Protein AF-A0A7X9PPZ1-F1 (afdb_monomer)

Radius of gyration: 20.97 Å; Cα contacts (8 Å, |Δi|>4): 62; chains: 1; bounding box: 48×22×48 Å

Nearest PDB structures (foldseek):
  8oue-assembly1_F  TM=3.289E-01  e=1.132E+00  Homo sapiens
  3u28-assembly1_B  TM=3.617E-01  e=1.665E+00  Saccharomyces cerevisiae S288C
  8gld-assembly2_B  TM=3.666E-01  e=5.299E+00  Campylobacter jejuni subsp. jejuni 81-176

Foldseek 3Di:
DPPPQFQWWWWFADPVRDIDIDSDPDDPPTPIDTDGGDPPPPPPPPPPPCPCVVVLVVVCVVVVHDSVVD

Sequence (70 aa):
MIPGVSADIYKYVDEEGVLHLTNVPSIPNAKYILILKEKRVHFHSDIDVNKYDHIIAKAASKYKIDQALI

Solvent-accessible surface area (backbone atoms only — not comparable to full-atom values): 4655 Å² total; per-residue (Å²): 133,81,78,79,88,55,79,30,32,29,33,36,66,53,97,88,68,51,79,45,76,39,63,67,93,76,65,84,89,60,73,66,41,83,76,42,75,60,78,80,76,76,73,63,89,81,65,64,86,64,77,53,49,70,57,36,49,52,50,16,62,74,71,73,46,61,60,94,78,102

pLDDT: mean 85.64, std 13.83, range [38.12, 97.5]

Secondary structure (DSSP, 8-state):
-PPP----EEEEE-TT--EEEESS--STT---EEEEPPP-----TT--TTTTHHHHHHHHHHHT--GGG-

Structure (mmCIF, N/CA/C/O backbone):
data_AF-A0A7X9PPZ1-F1
#
_entry.id   AF-A0A7X9PPZ1-F1
#
loop_
_atom_site.group_PDB
_atom_site.id
_atom_site.type_symbol
_atom_site.label_atom_id
_atom_site.label_alt_id
_atom_site.label_comp_id
_atom_site.label_asym_id
_atom_site.label_entit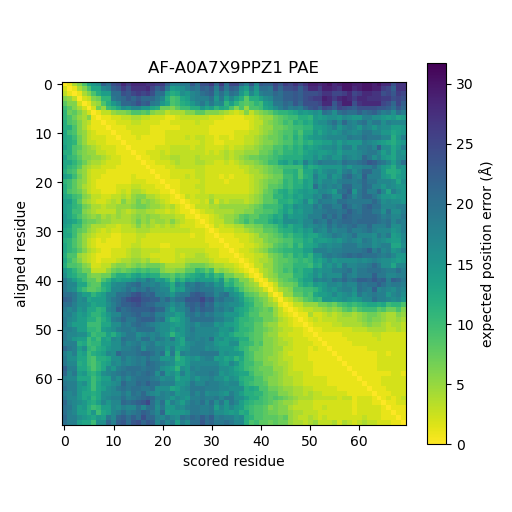y_id
_atom_site.label_seq_id
_atom_site.pdbx_PDB_ins_code
_atom_site.Cartn_x
_atom_site.Cartn_y
_atom_site.Cartn_z
_atom_site.occupancy
_atom_site.B_iso_or_equiv
_atom_site.auth_seq_id
_atom_site.aut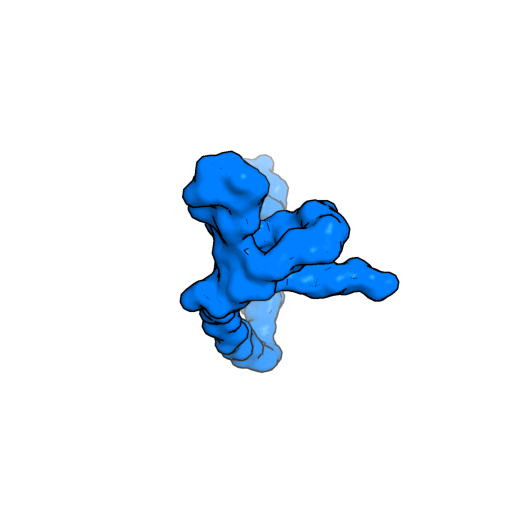h_comp_id
_atom_site.auth_asym_id
_atom_site.auth_atom_id
_atom_site.pdbx_PDB_model_num
ATOM 1 N N . MET A 1 1 ? 4.381 15.629 4.348 1.00 38.12 1 MET A N 1
ATOM 2 C CA . MET A 1 1 ? 4.840 14.237 4.530 1.00 38.12 1 MET A CA 1
ATOM 3 C C . MET A 1 1 ? 3.708 13.341 4.062 1.00 38.12 1 MET A C 1
ATOM 5 O O . MET A 1 1 ? 2.667 13.340 4.700 1.00 38.12 1 MET A O 1
ATOM 9 N N . ILE A 1 2 ? 3.845 12.709 2.895 1.00 40.28 2 ILE A N 1
ATOM 10 C CA . ILE A 1 2 ? 2.836 11.768 2.392 1.00 40.28 2 ILE A CA 1
ATOM 11 C C . ILE A 1 2 ? 2.971 10.514 3.267 1.00 40.28 2 ILE A C 1
ATOM 13 O O . ILE A 1 2 ? 4.080 9.977 3.332 1.00 40.28 2 ILE A O 1
ATOM 17 N N . PRO A 1 3 ? 1.936 10.091 4.011 1.00 47.38 3 PRO A N 1
ATOM 18 C CA . PRO A 1 3 ? 2.015 8.859 4.781 1.00 47.38 3 PRO A CA 1
ATOM 19 C C . PRO A 1 3 ? 2.275 7.726 3.786 1.00 47.38 3 PRO A C 1
ATOM 21 O O . PRO A 1 3 ? 1.545 7.586 2.807 1.00 47.38 3 PRO A O 1
ATOM 24 N N . GLY A 1 4 ? 3.373 6.991 3.981 1.00 53.97 4 GLY A N 1
ATOM 25 C CA . GLY A 1 4 ? 3.731 5.879 3.107 1.00 53.97 4 GLY A CA 1
ATOM 26 C C . GLY A 1 4 ? 2.545 4.929 3.007 1.00 53.97 4 GLY A C 1
ATOM 27 O O . GLY A 1 4 ? 2.027 4.488 4.032 1.00 53.97 4 GLY A O 1
ATOM 28 N N . VAL A 1 5 ? 2.080 4.688 1.781 1.00 55.94 5 VAL A N 1
ATOM 29 C CA . VAL A 1 5 ? 0.961 3.787 1.509 1.00 55.94 5 VAL A CA 1
ATOM 30 C C . VAL A 1 5 ? 1.445 2.378 1.837 1.00 55.94 5 VAL A C 1
ATOM 32 O O . VAL A 1 5 ? 2.179 1.775 1.064 1.00 55.94 5 VAL A O 1
ATOM 35 N N . SER A 1 6 ? 1.118 1.911 3.037 1.00 70.44 6 SER A N 1
ATOM 36 C CA . SER A 1 6 ? 1.376 0.548 3.499 1.00 70.44 6 SER A CA 1
ATOM 37 C C . SER A 1 6 ? 0.249 -0.344 2.987 1.00 70.44 6 SER A C 1
ATOM 39 O O . SER A 1 6 ? -0.915 0.052 3.084 1.00 70.44 6 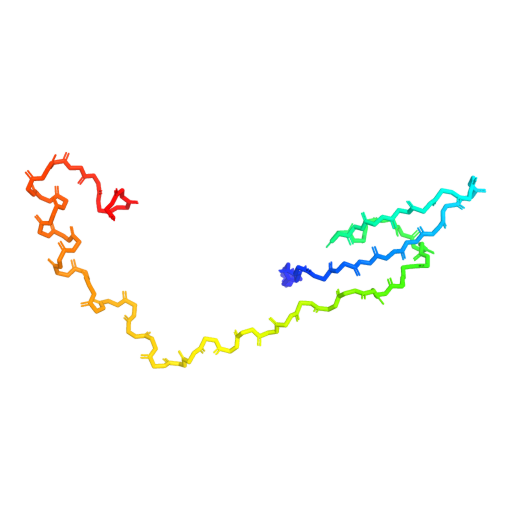SER A O 1
ATOM 41 N N . ALA A 1 7 ? 0.542 -1.542 2.479 1.00 82.81 7 ALA A N 1
ATOM 42 C CA . ALA A 1 7 ? -0.493 -2.509 2.086 1.00 82.81 7 ALA A CA 1
ATOM 43 C C . ALA A 1 7 ? -1.066 -3.285 3.294 1.00 82.81 7 ALA A C 1
ATOM 45 O O . ALA A 1 7 ? -1.468 -4.445 3.183 1.00 82.81 7 ALA A O 1
ATOM 46 N N . ASP A 1 8 ? -1.082 -2.649 4.467 1.00 90.75 8 ASP A N 1
ATOM 47 C CA . ASP A 1 8 ? -1.684 -3.172 5.688 1.00 90.75 8 ASP A CA 1
ATOM 48 C C . ASP A 1 8 ? -3.199 -3.317 5.508 1.00 90.75 8 ASP A C 1
ATOM 50 O O . ASP A 1 8 ? -3.839 -2.464 4.901 1.00 90.75 8 ASP A O 1
ATOM 54 N N . ILE A 1 9 ? -3.794 -4.368 6.074 1.00 92.44 9 ILE A N 1
ATOM 55 C CA . ILE A 1 9 ? -5.246 -4.558 6.086 1.00 92.44 9 ILE A CA 1
ATOM 56 C C . ILE A 1 9 ? -5.772 -4.343 7.498 1.00 92.44 9 ILE A C 1
ATOM 58 O O . ILE A 1 9 ? -5.395 -5.038 8.451 1.00 92.44 9 ILE A O 1
ATOM 62 N N . TYR A 1 10 ? -6.700 -3.404 7.607 1.00 94.12 10 TYR A N 1
ATOM 63 C CA . TYR A 1 10 ? -7.445 -3.090 8.813 1.00 94.12 10 TYR A CA 1
ATOM 64 C C . TYR A 1 10 ? -8.862 -3.631 8.705 1.00 94.12 10 TYR A C 1
ATOM 66 O O . TYR A 1 10 ? -9.428 -3.706 7.615 1.00 94.12 10 TYR A O 1
ATOM 74 N N . LYS A 1 11 ? -9.456 -3.945 9.853 1.00 94.75 11 LYS A N 1
ATOM 75 C CA . LYS A 1 11 ? -10.890 -4.175 9.978 1.00 94.75 11 LYS A CA 1
ATOM 76 C C . LYS A 1 11 ? -11.548 -3.139 10.872 1.00 94.75 11 LYS A C 1
ATOM 78 O O . LYS A 1 11 ? -10.936 -2.713 11.848 1.00 94.75 11 LYS A O 1
ATOM 83 N N . TYR A 1 12 ? -12.803 -2.812 10.609 1.00 94.81 12 TYR A N 1
ATOM 84 C CA . TYR A 1 12 ? -13.686 -2.187 11.593 1.00 94.81 12 TYR A CA 1
ATOM 85 C C . TYR A 1 12 ? -15.107 -2.726 11.415 1.00 94.81 12 TYR A C 1
ATOM 87 O O . TYR A 1 12 ? -15.422 -3.326 10.389 1.00 94.81 12 TYR A O 1
ATOM 95 N N . VAL A 1 13 ? -15.932 -2.564 12.442 1.00 94.94 13 VAL A N 1
ATOM 96 C CA . VAL A 1 13 ? -17.361 -2.881 12.389 1.00 94.94 13 VAL A CA 1
ATOM 97 C C . VAL A 1 13 ? -18.105 -1.560 12.493 1.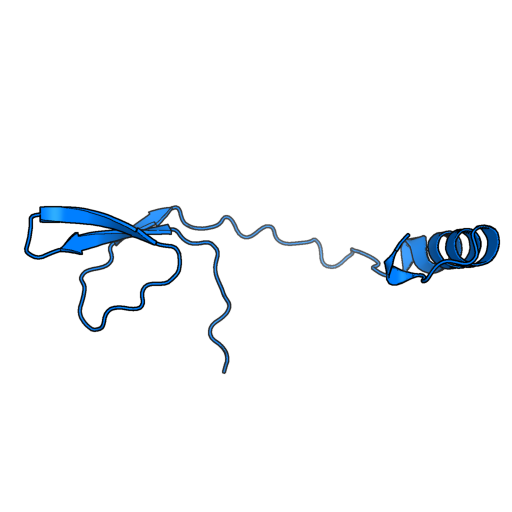00 94.94 13 VAL A C 1
ATOM 99 O O . VAL A 1 13 ? -17.756 -0.745 13.353 1.00 94.94 13 VAL A O 1
ATOM 102 N N . ASP A 1 14 ? -19.045 -1.323 11.588 1.00 92.25 14 ASP A N 1
ATOM 103 C CA . ASP A 1 14 ? -19.862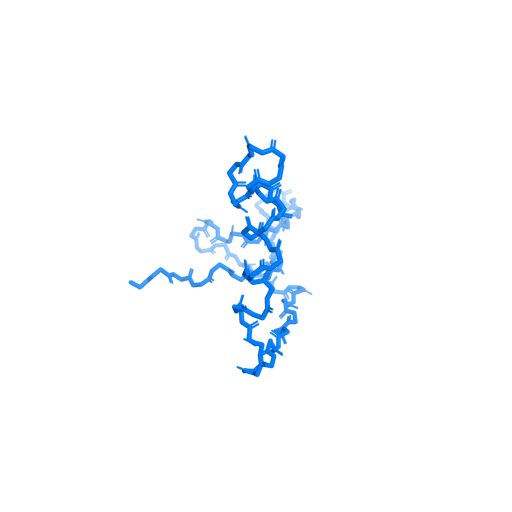 -0.109 11.597 1.00 92.25 14 ASP A CA 1
ATOM 104 C C . ASP A 1 14 ? -21.052 -0.215 12.568 1.00 92.25 14 ASP A C 1
ATOM 106 O O . ASP A 1 14 ? -21.188 -1.178 13.327 1.00 92.25 14 ASP A O 1
ATOM 110 N N . GLU A 1 15 ? -21.900 0.811 12.576 1.00 93.38 15 GLU A N 1
ATOM 111 C CA . GLU A 1 15 ? -23.070 0.894 13.456 1.00 93.38 15 GLU A CA 1
ATOM 112 C C . GLU A 1 15 ? -24.149 -0.150 13.124 1.00 93.38 15 GLU A C 1
ATOM 114 O O . GLU A 1 15 ? -24.913 -0.540 14.006 1.00 93.38 15 GLU A O 1
ATOM 119 N N . GLU A 1 16 ? -24.182 -0.649 11.885 1.00 95.69 16 GLU A N 1
ATOM 120 C CA . GLU A 1 16 ? -25.114 -1.687 11.427 1.00 95.69 16 GLU A CA 1
ATOM 121 C C . GLU A 1 16 ? -24.578 -3.106 11.691 1.00 95.69 16 GLU A C 1
ATOM 123 O O . GLU A 1 16 ? -25.262 -4.101 11.440 1.00 95.69 16 GLU A O 1
ATOM 128 N N . GLY A 1 17 ? -23.362 -3.220 12.233 1.00 94.44 17 GLY A N 1
ATOM 129 C CA . G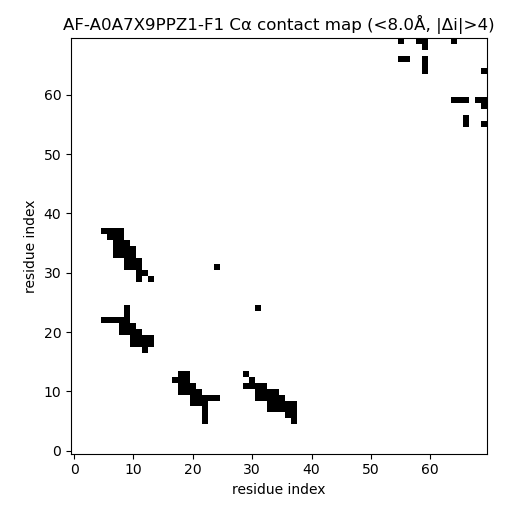LY A 1 17 ? -22.713 -4.497 12.514 1.00 94.44 17 GLY A CA 1
ATOM 130 C C . GLY A 1 17 ? -22.004 -5.110 11.305 1.00 94.44 17 GLY A C 1
ATOM 131 O O . GLY A 1 17 ? -21.592 -6.273 11.370 1.00 94.44 17 GLY A O 1
ATOM 132 N N . VAL A 1 18 ? -21.827 -4.363 10.212 1.00 96.00 18 VAL A N 1
ATOM 133 C CA . VAL A 1 18 ? -21.145 -4.843 9.007 1.00 96.00 18 VAL A CA 1
ATOM 134 C C . VAL A 1 18 ? -19.632 -4.792 9.214 1.00 96.00 18 VAL A C 1
ATOM 136 O O . VAL A 1 18 ? -19.066 -3.791 9.655 1.00 96.00 18 VAL A O 1
ATOM 139 N N . LEU A 1 19 ? -18.956 -5.897 8.889 1.00 94.94 19 LEU A N 1
ATOM 140 C CA . LEU A 1 19 ? -17.499 -5.988 8.912 1.00 94.94 19 LEU A CA 1
ATOM 141 C C . LEU A 1 19 ? -16.911 -5.386 7.636 1.00 94.94 19 LEU A C 1
ATOM 143 O O . LEU A 1 19 ? -17.120 -5.903 6.540 1.00 94.94 19 LEU A O 1
ATOM 147 N N . HIS A 1 20 ? -16.075 -4.371 7.801 1.00 93.50 20 HIS A N 1
ATOM 148 C CA . HIS A 1 20 ? -15.338 -3.734 6.716 1.00 93.50 20 HIS A CA 1
ATOM 149 C C . HIS A 1 20 ? -13.861 -4.090 6.789 1.00 93.50 20 HIS A C 1
ATOM 151 O O . HIS A 1 20 ? -13.261 -4.020 7.863 1.00 93.50 20 HIS A O 1
ATOM 157 N N . LEU A 1 21 ? -13.266 -4.421 5.643 1.00 94.38 21 LEU A N 1
ATOM 158 C CA . LEU A 1 21 ? -11.829 -4.636 5.474 1.00 94.38 21 LEU A CA 1
ATOM 159 C C . LEU A 1 21 ? -11.272 -3.570 4.528 1.00 94.38 21 LEU A C 1
ATOM 161 O O . LEU A 1 21 ? -11.820 -3.374 3.446 1.00 94.38 21 LEU A O 1
ATOM 165 N N . THR A 1 22 ? -10.201 -2.876 4.917 1.00 91.06 22 THR A N 1
ATOM 166 C CA . THR A 1 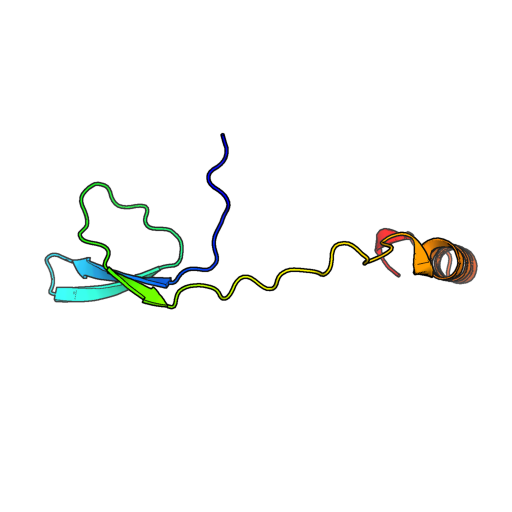22 ? -9.632 -1.783 4.111 1.00 91.06 22 THR A CA 1
ATOM 167 C C . THR A 1 22 ? -8.122 -1.652 4.289 1.00 91.06 22 THR A C 1
ATOM 169 O O . THR A 1 22 ? -7.601 -1.861 5.385 1.00 91.06 22 THR A O 1
ATOM 172 N N . ASN A 1 23 ? -7.427 -1.259 3.221 1.00 90.75 23 ASN A N 1
ATOM 173 C CA . ASN A 1 23 ? -6.038 -0.793 3.262 1.00 90.75 23 ASN A CA 1
ATOM 174 C C . ASN A 1 23 ? -5.916 0.732 3.414 1.00 90.75 23 ASN A C 1
ATOM 176 O O . ASN A 1 23 ? -4.818 1.270 3.520 1.00 90.75 23 ASN A O 1
ATOM 180 N N . VAL A 1 24 ? -7.047 1.437 3.429 1.00 86.81 24 VAL A N 1
ATOM 181 C CA . VAL A 1 24 ? -7.119 2.889 3.574 1.00 86.81 24 VAL A CA 1
ATOM 182 C C . VAL A 1 24 ? -8.125 3.208 4.684 1.00 86.81 24 VAL A C 1
ATOM 184 O O . VAL A 1 24 ? -9.328 3.288 4.419 1.00 86.81 24 VAL A O 1
ATOM 187 N N . PRO A 1 25 ? -7.679 3.351 5.946 1.00 85.12 25 PRO A N 1
ATOM 188 C CA . PRO A 1 25 ? -8.557 3.748 7.041 1.00 85.12 25 PRO A CA 1
ATOM 189 C C . PRO A 1 25 ? -8.922 5.234 6.893 1.00 85.12 25 PRO A C 1
ATOM 191 O O . PRO A 1 25 ? -8.183 6.116 7.324 1.00 85.12 25 PRO A O 1
ATOM 194 N N . SER A 1 26 ? -10.043 5.513 6.227 1.00 85.00 26 SER A N 1
ATOM 195 C CA . SER A 1 26 ? -10.457 6.867 5.827 1.00 85.00 26 SER A CA 1
ATOM 196 C C . SER A 1 26 ? -11.511 7.500 6.739 1.00 85.00 26 SER A C 1
ATOM 198 O O . SER A 1 26 ? -11.668 8.718 6.732 1.00 85.00 26 SER A O 1
ATOM 200 N N . ILE A 1 27 ? -12.225 6.695 7.530 1.00 88.12 27 ILE A N 1
ATOM 201 C CA . ILE A 1 27 ? -13.288 7.176 8.428 1.00 88.12 27 ILE A CA 1
ATOM 202 C C . ILE A 1 27 ? -12.687 7.710 9.736 1.00 88.12 27 ILE A C 1
ATOM 204 O O . ILE A 1 27 ? -12.075 6.934 10.478 1.00 88.12 27 ILE A O 1
ATOM 208 N N . PRO A 1 28 ? -12.885 8.998 10.071 1.00 84.06 28 PRO A N 1
ATOM 209 C CA . PRO A 1 28 ? -12.432 9.555 11.340 1.00 84.06 28 PRO A CA 1
ATOM 210 C C . PRO A 1 28 ? -13.081 8.843 12.533 1.00 84.06 28 PRO A C 1
ATOM 212 O O . PRO A 1 28 ? -14.282 8.595 12.535 1.00 84.06 28 PRO A O 1
ATOM 215 N N . ASN A 1 29 ? -12.296 8.546 13.571 1.00 86.06 29 ASN A N 1
ATOM 216 C CA . ASN A 1 29 ? -12.746 7.937 14.834 1.00 86.06 29 ASN A CA 1
ATOM 217 C C . ASN A 1 29 ? -13.304 6.502 14.749 1.00 86.06 29 ASN A C 1
ATOM 219 O O . ASN A 1 29 ? -13.674 5.941 15.783 1.00 86.06 29 ASN A O 1
ATOM 223 N N . ALA A 1 30 ? -13.325 5.869 13.572 1.00 86.88 30 ALA A N 1
ATOM 224 C CA . ALA A 1 30 ? -13.632 4.447 13.480 1.00 86.88 30 ALA A CA 1
ATOM 225 C C . ALA A 1 30 ? -12.539 3.620 14.180 1.00 86.88 30 ALA A C 1
ATOM 227 O O . ALA A 1 30 ? -11.339 3.894 14.070 1.00 86.88 30 ALA A O 1
ATOM 228 N N . LYS A 1 31 ? -12.956 2.588 14.919 1.00 90.44 31 LYS A N 1
ATOM 229 C CA . LYS A 1 31 ? -12.047 1.701 15.659 1.00 90.44 31 LYS A CA 1
ATOM 230 C C . LYS A 1 31 ? -11.440 0.653 14.728 1.00 90.44 31 LYS A C 1
ATOM 232 O O . LYS A 1 31 ? -11.831 -0.513 14.752 1.00 90.44 31 LYS A O 1
ATOM 237 N N . TYR A 1 32 ? -10.483 1.076 13.909 1.00 91.94 32 TYR A N 1
ATOM 238 C CA . TYR A 1 32 ? -9.719 0.168 13.061 1.00 91.94 32 TYR A CA 1
ATOM 239 C C . TYR A 1 32 ? -8.818 -0.753 13.889 1.00 91.94 32 TYR A C 1
ATOM 241 O O . TYR A 1 32 ? -8.071 -0.310 14.760 1.00 91.94 32 TYR A O 1
ATOM 249 N N . ILE A 1 33 ? -8.850 -2.042 13.568 1.00 94.50 33 ILE A N 1
ATOM 250 C CA . ILE A 1 33 ? -7.982 -3.078 14.126 1.00 94.50 33 ILE A CA 1
ATOM 251 C C . ILE A 1 33 ? -7.132 -3.627 12.983 1.00 94.50 33 ILE A C 1
ATOM 253 O O . ILE A 1 33 ? -7.670 -4.135 12.002 1.00 94.50 33 ILE A O 1
ATOM 257 N N . LEU A 1 34 ? -5.806 -3.547 13.105 1.00 92.69 34 LEU A N 1
ATOM 258 C CA . LEU A 1 34 ? -4.883 -4.161 12.150 1.00 92.69 34 LEU A CA 1
ATOM 259 C C . LEU A 1 34 ? -5.024 -5.687 12.210 1.00 92.69 34 LEU A C 1
ATOM 261 O O . LEU A 1 34 ? -4.880 -6.273 13.284 1.00 92.69 34 LEU A O 1
ATOM 265 N N . ILE A 1 35 ? -5.290 -6.324 11.070 1.00 94.12 35 ILE A N 1
ATOM 266 C CA . ILE A 1 35 ? -5.429 -7.789 10.983 1.00 94.12 35 ILE A CA 1
ATOM 267 C C . ILE A 1 35 ? -4.364 -8.442 10.115 1.00 94.12 35 ILE A C 1
ATOM 269 O O . ILE A 1 35 ? -4.016 -9.597 10.348 1.00 94.12 35 ILE A O 1
ATOM 273 N N . LEU A 1 36 ? -3.824 -7.708 9.146 1.00 91.44 36 LEU A N 1
ATOM 274 C CA . LEU A 1 36 ? -2.713 -8.162 8.331 1.00 91.44 36 LEU A CA 1
ATOM 275 C C . LEU A 1 36 ? -1.741 -7.008 8.184 1.00 91.44 36 LEU A C 1
ATOM 277 O O . LEU A 1 36 ? -2.097 -5.960 7.656 1.00 91.44 36 LEU A O 1
ATOM 281 N N . LYS A 1 37 ? -0.518 -7.213 8.660 1.00 88.62 37 LYS A N 1
ATOM 282 C CA . LYS A 1 37 ? 0.568 -6.270 8.440 1.00 88.62 37 LYS A CA 1
ATOM 283 C C . LYS A 1 37 ? 1.339 -6.690 7.199 1.00 88.62 37 LYS A C 1
ATOM 285 O O . LYS A 1 37 ? 1.739 -7.855 7.107 1.00 88.62 37 LYS A O 1
ATOM 290 N N . GLU A 1 38 ? 1.567 -5.766 6.277 1.00 84.12 38 GLU A N 1
ATOM 291 C CA . GLU A 1 38 ? 2.434 -6.010 5.134 1.00 84.12 38 GLU A CA 1
ATOM 292 C C . GLU A 1 38 ? 3.832 -6.398 5.640 1.00 84.12 38 GLU A C 1
ATOM 294 O O . GLU A 1 38 ? 4.449 -5.715 6.469 1.00 84.12 38 GLU A O 1
ATOM 299 N N . LYS A 1 39 ? 4.347 -7.533 5.155 1.00 81.38 39 LYS A N 1
ATOM 300 C CA . LYS A 1 39 ? 5.739 -7.896 5.411 1.00 81.38 39 LYS A CA 1
ATOM 301 C C . LYS A 1 39 ? 6.613 -6.925 4.640 1.00 81.38 39 LYS A C 1
ATOM 303 O O . LYS A 1 39 ? 6.587 -6.909 3.415 1.00 81.38 39 LYS A O 1
ATOM 308 N N . ARG A 1 40 ? 7.448 -6.176 5.357 1.00 71.50 40 ARG A N 1
ATOM 309 C CA . ARG A 1 40 ? 8.495 -5.389 4.713 1.00 71.50 40 ARG A CA 1
ATOM 310 C C . ARG A 1 40 ? 9.481 -6.346 4.061 1.00 71.50 40 ARG A C 1
ATOM 312 O O . ARG A 1 40 ? 10.290 -6.973 4.743 1.00 71.50 40 ARG A O 1
ATOM 319 N N . VAL A 1 41 ? 9.402 -6.467 2.742 1.00 69.38 41 VAL A N 1
ATOM 320 C CA . VAL A 1 41 ? 10.507 -7.011 1.966 1.00 69.38 41 VAL A CA 1
ATOM 321 C C . VAL A 1 41 ? 11.569 -5.926 1.985 1.00 69.38 41 VAL A C 1
ATOM 323 O O . VAL A 1 41 ? 11.424 -4.881 1.356 1.00 69.38 41 VAL A O 1
ATOM 326 N N . HIS A 1 42 ? 12.615 -6.137 2.779 1.00 65.69 42 HIS A N 1
ATOM 327 C CA . HIS A 1 42 ? 13.827 -5.353 2.638 1.00 65.69 42 HIS A CA 1
ATOM 328 C C . HIS A 1 42 ? 14.414 -5.736 1.282 1.00 65.69 42 HIS A C 1
ATOM 330 O O . HIS A 1 42 ? 15.085 -6.759 1.152 1.00 65.69 42 HIS A O 1
ATOM 336 N N . PHE A 1 43 ? 14.084 -4.962 0.248 1.00 65.06 43 PHE A N 1
ATOM 337 C CA . PHE A 1 43 ? 14.863 -4.977 -0.977 1.00 65.06 43 PHE A CA 1
ATOM 338 C C . PHE A 1 43 ? 16.316 -4.786 -0.548 1.00 65.06 43 PHE A C 1
ATOM 340 O O . PHE A 1 43 ? 16.629 -3.828 0.162 1.00 65.06 43 PHE A O 1
ATOM 347 N N . HIS A 1 44 ? 17.167 -5.763 -0.864 1.00 64.19 44 HIS A N 1
ATOM 348 C CA . HIS A 1 44 ? 18.581 -5.657 -0.544 1.00 64.19 44 HIS A CA 1
ATOM 349 C C . HIS A 1 44 ? 19.080 -4.362 -1.190 1.00 64.19 44 HIS A C 1
ATOM 351 O O . HIS A 1 44 ? 18.750 -4.080 -2.342 1.00 64.19 44 HIS A O 1
ATOM 357 N N . SER A 1 45 ? 19.835 -3.558 -0.444 1.00 65.75 45 SER A N 1
ATOM 358 C CA . SER A 1 45 ? 20.399 -2.290 -0.930 1.00 65.75 45 SER A CA 1
ATOM 359 C C . SER A 1 45 ? 21.256 -2.459 -2.186 1.00 65.75 45 SER A C 1
ATOM 361 O O . SER A 1 45 ? 21.499 -1.495 -2.900 1.00 65.75 45 SER A O 1
ATOM 363 N N . ASP A 1 46 ? 21.680 -3.691 -2.455 1.00 74.62 46 ASP A N 1
ATOM 364 C CA . ASP A 1 46 ? 22.617 -4.058 -3.509 1.00 74.62 46 ASP A CA 1
ATOM 365 C C . ASP A 1 46 ? 21.910 -4.360 -4.844 1.00 74.62 46 ASP A C 1
ATOM 367 O O . ASP A 1 46 ? 22.512 -4.915 -5.766 1.00 74.62 46 ASP A O 1
ATOM 371 N N . ILE A 1 47 ? 20.619 -4.027 -4.967 1.00 77.81 47 ILE A N 1
ATOM 372 C CA . ILE A 1 47 ? 19.923 -4.061 -6.254 1.00 77.81 47 ILE A CA 1
ATOM 373 C C . ILE A 1 47 ? 20.467 -2.921 -7.116 1.00 77.81 47 ILE A C 1
ATOM 375 O O . ILE A 1 47 ? 20.074 -1.764 -6.983 1.00 77.81 47 ILE A O 1
ATOM 379 N N . ASP A 1 48 ? 21.361 -3.272 -8.035 1.00 84.50 48 ASP A N 1
ATOM 380 C CA . ASP A 1 48 ? 21.746 -2.398 -9.135 1.00 84.50 48 ASP A CA 1
ATOM 381 C C . ASP A 1 48 ? 20.571 -2.270 -10.114 1.00 84.50 48 ASP A C 1
ATOM 383 O O . ASP A 1 48 ? 20.317 -3.148 -10.943 1.00 84.50 48 ASP A O 1
ATOM 387 N N . VAL A 1 49 ? 19.840 -1.163 -9.987 1.00 80.56 49 VAL A N 1
ATOM 388 C CA . VAL A 1 49 ? 18.697 -0.826 -10.845 1.00 80.56 49 VAL A CA 1
ATOM 389 C C . VAL A 1 49 ? 19.097 -0.609 -12.305 1.00 80.56 49 VAL A 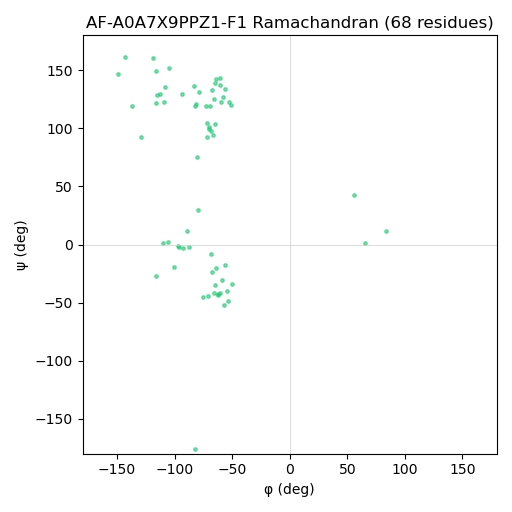C 1
ATOM 391 O O . VAL A 1 49 ? 18.251 -0.770 -13.175 1.00 80.56 49 VAL A O 1
ATOM 394 N N . ASN A 1 50 ? 20.377 -0.332 -12.581 1.00 88.12 50 ASN A N 1
ATOM 395 C CA . ASN A 1 50 ? 20.881 -0.063 -13.929 1.00 88.12 50 ASN A CA 1
ATOM 396 C C . ASN A 1 50 ? 21.501 -1.308 -14.584 1.00 88.12 50 ASN A C 1
ATOM 398 O O . ASN A 1 50 ? 21.951 -1.266 -15.735 1.00 88.12 50 ASN A O 1
ATOM 402 N N . LYS A 1 51 ? 21.530 -2.446 -13.871 1.00 92.00 51 LYS A N 1
ATOM 403 C CA . LYS A 1 51 ? 22.189 -3.691 -14.298 1.00 92.00 51 LYS A CA 1
ATOM 404 C C . LYS A 1 51 ? 21.799 -4.125 -15.712 1.00 92.00 51 LYS A C 1
ATOM 406 O O . LYS A 1 51 ? 22.615 -4.700 -16.435 1.00 92.00 51 LYS A O 1
ATOM 411 N N . TYR A 1 52 ? 20.555 -3.864 -16.109 1.00 92.44 52 TYR A N 1
ATOM 412 C CA . TYR A 1 52 ? 19.993 -4.309 -17.383 1.00 92.44 52 TYR A CA 1
ATOM 413 C C . TYR A 1 52 ? 19.742 -3.181 -18.387 1.00 92.44 52 TYR A C 1
ATOM 415 O O . TYR A 1 52 ? 19.327 -3.483 -19.505 1.00 92.44 52 TYR A O 1
ATOM 423 N N . ASP A 1 53 ? 20.061 -1.925 -18.062 1.00 93.12 53 ASP A N 1
ATOM 424 C CA . ASP A 1 53 ? 19.785 -0.761 -18.921 1.00 93.12 53 ASP A CA 1
ATOM 425 C C . ASP A 1 53 ? 20.354 -0.926 -20.326 1.00 93.12 53 ASP A C 1
ATOM 427 O O . ASP A 1 53 ? 19.709 -0.616 -21.323 1.00 93.12 53 ASP A O 1
ATOM 431 N N . HIS A 1 54 ?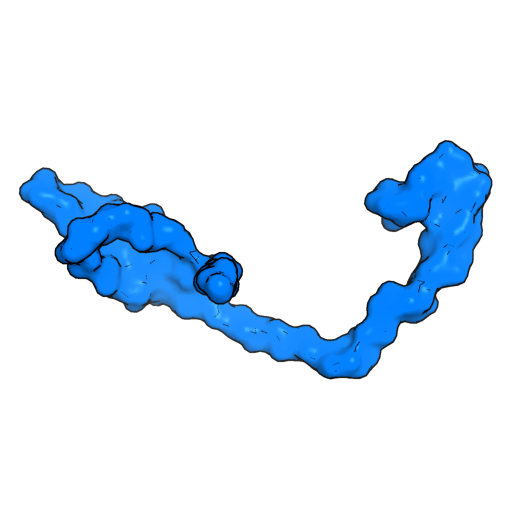 21.557 -1.489 -20.430 1.00 94.75 54 HIS A N 1
ATOM 432 C CA . HIS A 1 54 ? 22.198 -1.744 -21.715 1.00 94.75 54 HIS A CA 1
ATOM 433 C C . HIS A 1 54 ? 21.435 -2.774 -22.571 1.00 94.75 54 HIS A C 1
ATOM 435 O O . HIS A 1 54 ? 21.395 -2.653 -23.798 1.00 94.75 54 HIS A O 1
ATOM 441 N N . ILE A 1 55 ? 20.810 -3.781 -21.947 1.00 95.81 55 ILE A N 1
ATOM 442 C CA . ILE A 1 55 ? 19.984 -4.787 -22.634 1.00 95.81 55 ILE A CA 1
ATOM 443 C C . ILE A 1 55 ? 18.640 -4.170 -23.022 1.00 95.81 55 ILE A C 1
ATOM 445 O O . ILE A 1 55 ? 18.216 -4.321 -24.171 1.00 95.81 55 ILE A O 1
ATOM 449 N N . ILE A 1 56 ? 18.021 -3.435 -22.093 1.00 95.38 56 ILE A N 1
ATOM 450 C CA . ILE A 1 56 ? 16.756 -2.715 -22.278 1.00 95.38 56 ILE A CA 1
ATOM 451 C C . ILE A 1 56 ? 16.880 -1.738 -23.451 1.00 95.38 56 ILE A C 1
ATOM 453 O O . ILE A 1 56 ? 16.120 -1.822 -24.415 1.00 95.38 56 ILE A O 1
ATOM 457 N N . ALA A 1 57 ? 17.914 -0.894 -23.451 1.00 96.19 57 ALA A N 1
ATOM 458 C CA . ALA A 1 57 ? 18.185 0.071 -24.512 1.00 96.19 57 ALA A CA 1
ATOM 459 C C . ALA A 1 57 ? 18.408 -0.601 -25.875 1.00 96.19 57 ALA A C 1
ATOM 461 O O . ALA A 1 57 ? 17.896 -0.136 -26.898 1.00 96.19 57 ALA A O 1
ATOM 462 N N . LYS A 1 58 ? 19.141 -1.721 -25.903 1.00 96.94 58 LYS A N 1
ATOM 463 C CA . LYS A 1 58 ? 19.389 -2.480 -27.135 1.00 96.94 58 LYS A CA 1
ATOM 464 C C . LYS A 1 58 ? 18.104 -3.092 -27.695 1.00 96.94 58 LYS A C 1
ATOM 466 O O . LYS A 1 58 ? 17.900 -3.067 -28.909 1.00 96.94 58 LYS A O 1
ATOM 471 N N . ALA A 1 59 ? 17.244 -3.640 -26.840 1.00 97.00 59 ALA A N 1
ATOM 472 C CA . ALA A 1 59 ? 15.972 -4.225 -27.252 1.00 97.00 59 ALA A CA 1
ATOM 473 C C . ALA A 1 59 ? 14.969 -3.148 -27.701 1.00 97.00 59 ALA A C 1
ATOM 475 O O . ALA A 1 59 ? 14.395 -3.283 -28.783 1.00 97.00 59 ALA A O 1
ATOM 476 N N . ALA A 1 60 ? 14.850 -2.049 -26.951 1.00 97.50 60 ALA A N 1
ATOM 477 C CA . ALA A 1 60 ? 14.049 -0.878 -27.310 1.00 97.50 60 ALA A CA 1
ATOM 478 C C . ALA A 1 60 ? 14.428 -0.349 -28.701 1.00 97.50 60 ALA A C 1
ATOM 480 O O . ALA A 1 60 ? 13.576 -0.198 -29.577 1.00 97.50 60 ALA A O 1
ATOM 481 N N . SER A 1 61 ? 15.733 -0.178 -28.951 1.00 96.50 61 SER A N 1
ATOM 482 C CA . SER A 1 61 ? 16.257 0.245 -30.254 1.00 96.50 61 SER A CA 1
ATOM 483 C C . SER A 1 61 ? 15.945 -0.763 -31.367 1.00 96.50 61 SER A C 1
ATOM 485 O O . SER A 1 61 ? 15.506 -0.370 -32.450 1.00 96.50 61 SER A O 1
ATOM 487 N N . LYS A 1 62 ? 16.107 -2.067 -31.102 1.00 97.50 62 LYS A N 1
ATOM 488 C CA . LYS A 1 62 ? 15.838 -3.134 -32.079 1.00 97.50 62 LYS A CA 1
ATOM 489 C C . LYS A 1 62 ? 14.372 -3.166 -32.520 1.00 97.50 62 LYS A C 1
ATOM 491 O O . LYS A 1 62 ? 14.106 -3.351 -33.706 1.00 97.50 62 LYS A O 1
ATOM 496 N N . TYR A 1 63 ? 13.443 -3.015 -31.579 1.00 96.94 63 TYR A N 1
ATOM 497 C CA . TYR A 1 63 ? 12.004 -3.105 -31.844 1.00 96.94 63 TYR A CA 1
ATOM 498 C C . TYR A 1 63 ? 11.329 -1.745 -32.062 1.00 96.94 63 TYR A C 1
ATOM 500 O O . TYR A 1 63 ? 10.146 -1.713 -32.385 1.00 96.94 63 TYR A O 1
ATOM 508 N N . LYS A 1 64 ? 12.079 -0.638 -31.959 1.00 95.88 64 LYS A N 1
ATOM 509 C CA . LYS A 1 64 ? 11.586 0.743 -32.101 1.00 95.88 64 LYS A CA 1
ATOM 510 C C . LYS A 1 64 ? 10.431 1.062 -31.145 1.00 95.88 64 LYS A C 1
ATOM 512 O O . LYS A 1 64 ? 9.454 1.692 -31.543 1.00 95.88 64 LYS A O 1
ATOM 517 N N . ILE A 1 65 ? 10.554 0.621 -29.897 1.00 96.44 65 ILE A N 1
ATOM 518 C CA . ILE A 1 65 ? 9.600 0.933 -28.828 1.00 96.44 65 ILE A CA 1
ATOM 519 C C . ILE A 1 65 ? 10.293 1.694 -27.702 1.00 96.44 65 ILE A C 1
ATOM 521 O O . ILE A 1 65 ? 11.521 1.692 -27.611 1.00 96.44 65 ILE A O 1
ATOM 525 N N . ASP A 1 66 ? 9.501 2.372 -26.877 1.00 94.62 66 ASP A N 1
ATOM 526 C CA . ASP A 1 66 ? 10.001 3.096 -25.710 1.00 94.62 66 ASP A CA 1
ATOM 527 C C . ASP A 1 66 ? 10.703 2.135 -24.731 1.00 94.62 66 ASP A C 1
ATOM 529 O O . ASP A 1 66 ? 10.267 0.997 -24.554 1.00 94.62 66 ASP A O 1
ATOM 533 N N . GLN A 1 67 ? 11.788 2.588 -24.095 1.00 91.12 67 GLN A N 1
ATOM 534 C CA . GLN A 1 67 ? 12.514 1.801 -23.092 1.00 91.12 67 GLN A CA 1
ATOM 535 C C . GLN A 1 67 ? 11.624 1.410 -21.909 1.00 91.12 67 GLN A C 1
ATOM 537 O O . GLN A 1 67 ? 11.811 0.331 -21.361 1.00 91.12 67 GLN A O 1
ATOM 542 N N . ALA A 1 68 ? 10.631 2.232 -21.556 1.00 92.50 68 ALA A N 1
ATOM 543 C CA . ALA A 1 68 ? 9.671 1.939 -20.493 1.00 92.50 68 ALA A CA 1
ATOM 544 C C . ALA A 1 68 ? 8.704 0.782 -20.826 1.00 92.50 68 ALA A C 1
ATOM 546 O O . ALA A 1 68 ? 7.927 0.370 -19.966 1.00 92.50 68 ALA A O 1
ATOM 547 N N . LEU A 1 69 ? 8.714 0.284 -22.069 1.00 90.69 69 LEU A N 1
ATOM 548 C CA . LEU A 1 69 ? 7.864 -0.812 -22.551 1.00 90.69 69 LEU A CA 1
ATOM 549 C C . LEU A 1 69 ? 8.620 -2.141 -22.729 1.00 90.69 69 LEU A C 1
ATOM 551 O O . LEU A 1 69 ? 8.029 -3.108 -23.214 1.00 90.69 69 LEU A O 1
ATOM 555 N N . ILE A 1 70 ? 9.911 -2.176 -22.391 1.00 85.88 70 ILE A N 1
ATOM 556 C CA . ILE A 1 70 ? 10.782 -3.361 -22.429 1.00 85.88 70 ILE A CA 1
ATOM 557 C C . ILE A 1 70 ? 10.947 -3.908 -21.013 1.00 85.88 70 ILE A C 1
ATOM 559 O O . ILE A 1 70 ? 10.859 -5.148 -20.869 1.00 85.88 70 ILE A O 1
#

Mean predicted aligned error: 10.58 Å